Protein AF-W1Y8A7-F1 (afdb_monomer_lite)

pLDDT: mean 97.35, std 3.56, range [70.19, 98.94]

Foldseek 3Di:
DDDFAEEEDAVVVPDDQLLVVVVVRHAEYEYEQEEALPDGGPCRVVVLVSCVVNNHAYEYEYEYDDDVPPALCSSLVSRCVSCPPRDHPDDYYYHYDDHNPPDPVSSVVRVVVNVVD

Organism: NCBI:txid408170

Radius of gyration: 15.02 Å; chains: 1; bounding box: 37×26×40 Å

Secondary structure (DSSP, 8-state):
-----EEEE-GGG-S--HHHHHHTT--EEEEEEEETTTEE-TTHHHHHHHHHHTT-EEEEEEE---SSSS-HHHHHHHHHHHTTTPPPSS--EEE----TT--HHHHHHHHHHHHH-

Structure (mmCIF, N/CA/C/O backbone):
data_AF-W1Y8A7-F1
#
_entry.id   AF-W1Y8A7-F1
#
loop_
_atom_site.group_PDB
_atom_site.id
_atom_site.type_symbol
_atom_site.label_atom_id
_atom_site.label_alt_id
_atom_site.label_comp_id
_atom_site.label_asym_id
_atom_site.label_entity_id
_atom_site.label_seq_id
_atom_site.pdbx_PDB_ins_code
_atom_site.Cartn_x
_atom_site.Cartn_y
_atom_site.Cartn_z
_atom_site.occupancy
_atom_site.B_iso_or_equiv
_atom_site.auth_seq_id
_atom_site.auth_comp_id
_atom_site.auth_asym_id
_atom_site.auth_atom_id
_atom_site.pdbx_PDB_model_num
ATOM 1 N N . MET A 1 1 ? 8.536 -4.575 23.274 1.00 70.19 1 MET A N 1
ATOM 2 C CA . MET A 1 1 ? 7.878 -4.171 22.012 1.00 70.19 1 MET A CA 1
ATOM 3 C C . MET A 1 1 ? 6.390 -4.400 22.174 1.00 70.19 1 MET A C 1
ATOM 5 O O . MET A 1 1 ? 6.030 -5.409 22.767 1.00 70.19 1 MET A O 1
ATOM 9 N N . ALA A 1 2 ? 5.551 -3.469 21.722 1.00 79.38 2 ALA A N 1
ATOM 10 C CA . ALA A 1 2 ? 4.118 -3.730 21.612 1.00 79.38 2 ALA A CA 1
ATOM 11 C C . ALA A 1 2 ? 3.884 -4.706 20.449 1.00 79.38 2 ALA A C 1
ATOM 13 O O . ALA A 1 2 ? 4.551 -4.597 19.420 1.00 79.38 2 ALA A O 1
ATOM 14 N N . SER A 1 3 ? 2.984 -5.668 20.635 1.00 91.38 3 SER A N 1
ATOM 15 C CA . SER A 1 3 ? 2.489 -6.545 19.575 1.00 91.38 3 SER A CA 1
ATOM 16 C C . SER A 1 3 ? 1.074 -6.088 19.253 1.00 91.38 3 SER A C 1
ATOM 18 O O . SER A 1 3 ? 0.283 -5.921 20.176 1.00 91.38 3 SER A O 1
ATOM 20 N N . TYR A 1 4 ? 0.802 -5.847 17.974 1.00 94.38 4 TYR A N 1
ATOM 21 C CA . TYR A 1 4 ? -0.516 -5.459 17.489 1.00 94.38 4 TYR A CA 1
ATOM 22 C C . TYR A 1 4 ? -1.129 -6.617 16.718 1.00 94.38 4 TYR A C 1
ATOM 24 O O . TYR A 1 4 ? -0.440 -7.255 15.915 1.00 94.38 4 TYR A O 1
ATOM 32 N N . ARG A 1 5 ? -2.423 -6.862 16.919 1.00 97.69 5 ARG A N 1
ATOM 33 C CA . ARG A 1 5 ? -3.170 -7.782 16.059 1.00 97.69 5 ARG A CA 1
ATOM 34 C C . ARG A 1 5 ? -3.684 -7.030 14.832 1.00 97.69 5 ARG A C 1
ATOM 36 O O . ARG A 1 5 ? -4.316 -5.984 14.974 1.00 97.69 5 ARG A O 1
ATOM 43 N N . GLY A 1 6 ? -3.404 -7.552 13.641 1.00 97.75 6 GLY A N 1
ATOM 44 C CA . GLY A 1 6 ? -3.651 -6.848 12.385 1.00 97.75 6 GLY A CA 1
ATOM 45 C C . GLY A 1 6 ? -4.298 -7.684 11.296 1.00 97.75 6 GLY A C 1
ATOM 46 O O . GLY A 1 6 ? -4.314 -8.911 11.389 1.00 97.75 6 GLY A O 1
ATOM 47 N N . ILE A 1 7 ? -4.797 -6.986 10.277 1.00 98.50 7 ILE A N 1
ATOM 48 C CA . ILE A 1 7 ? -5.267 -7.538 9.000 1.00 98.50 7 ILE A CA 1
ATOM 49 C C . ILE A 1 7 ? -4.689 -6.726 7.834 1.00 98.50 7 ILE A C 1
ATOM 51 O O . ILE A 1 7 ? -4.331 -5.559 8.009 1.00 98.50 7 ILE A O 1
ATOM 55 N N . ASP A 1 8 ? -4.642 -7.314 6.648 1.00 98.50 8 ASP A N 1
ATOM 56 C CA . ASP A 1 8 ? -4.510 -6.613 5.373 1.00 98.50 8 ASP A CA 1
ATOM 57 C C . ASP A 1 8 ? -5.811 -6.750 4.565 1.00 98.50 8 ASP A C 1
ATOM 59 O O . ASP A 1 8 ? -6.549 -7.726 4.724 1.00 98.50 8 ASP A O 1
ATOM 63 N N . VAL A 1 9 ? -6.159 -5.723 3.786 1.00 98.75 9 VAL A N 1
ATOM 64 C CA . VAL A 1 9 ? -7.415 -5.680 3.021 1.00 98.75 9 VAL A CA 1
ATOM 65 C C . VAL A 1 9 ? -7.223 -5.041 1.649 1.00 98.75 9 VAL A C 1
ATOM 67 O O . VAL A 1 9 ? -6.420 -4.125 1.477 1.00 98.75 9 VAL A O 1
ATOM 70 N N . SER A 1 10 ? -8.019 -5.496 0.688 1.00 98.69 10 SER A N 1
ATOM 71 C CA . SER A 1 10 ? -8.070 -5.015 -0.698 1.00 98.69 10 SER A CA 1
ATOM 72 C C . SER A 1 10 ? -9.497 -5.120 -1.230 1.00 98.69 10 SER A C 1
ATOM 74 O O . SER A 1 10 ? -10.400 -5.564 -0.512 1.00 98.69 10 SER A O 1
ATOM 76 N N . ASN A 1 11 ? -9.725 -4.759 -2.493 1.00 98.31 11 ASN A N 1
ATOM 77 C CA . ASN A 1 11 ? -11.020 -4.923 -3.154 1.00 98.31 11 ASN A CA 1
ATOM 78 C C . ASN A 1 11 ? -11.626 -6.334 -3.006 1.00 98.31 11 ASN A C 1
ATOM 80 O O . ASN A 1 11 ? -12.849 -6.481 -3.020 1.00 98.31 11 ASN A O 1
ATOM 84 N N . TRP A 1 12 ? -10.787 -7.358 -2.818 1.00 97.88 12 TRP A N 1
ATOM 85 C CA . TRP A 1 12 ? -11.179 -8.752 -2.663 1.00 97.88 12 TRP A CA 1
ATOM 86 C C . TRP A 1 12 ? -11.858 -9.020 -1.322 1.00 97.88 12 TRP A C 1
ATOM 88 O O . TRP A 1 12 ? -12.629 -9.973 -1.209 1.00 97.88 12 TRP A O 1
ATOM 98 N N . SER A 1 13 ? -11.625 -8.165 -0.324 1.00 98.06 13 SER A N 1
ATOM 99 C CA . SER A 1 13 ? -12.298 -8.223 0.973 1.00 98.06 13 SER A CA 1
ATOM 100 C C . SER A 1 13 ? -13.775 -7.825 0.883 1.00 98.06 13 SER A C 1
ATOM 102 O O . SER A 1 13 ? -14.574 -8.264 1.710 1.00 98.06 13 SER A O 1
ATOM 104 N N . GLY A 1 14 ? -14.159 -7.029 -0.124 1.00 95.06 14 GLY A N 1
ATOM 105 C CA . GLY A 1 14 ? -15.524 -6.532 -0.292 1.00 95.06 14 GLY A CA 1
ATOM 106 C C . GLY A 1 14 ? -15.988 -5.667 0.883 1.00 95.06 14 GLY A C 1
ATOM 107 O O . GLY A 1 14 ? -15.213 -4.901 1.445 1.00 95.06 14 GLY A O 1
ATOM 108 N N . TYR A 1 15 ? -17.264 -5.781 1.257 1.00 96.75 15 TYR A N 1
ATOM 109 C CA . TYR A 1 15 ? -17.820 -5.031 2.386 1.00 96.75 15 TYR A CA 1
ATOM 110 C C . TYR A 1 15 ? -17.219 -5.485 3.725 1.00 96.75 15 TYR A C 1
ATOM 112 O O . TYR A 1 15 ? -17.244 -6.673 4.053 1.00 96.75 15 TYR A O 1
ATOM 120 N N . ILE A 1 16 ? -16.771 -4.524 4.538 1.00 98.44 16 ILE A N 1
ATOM 121 C CA . ILE A 1 16 ? -16.198 -4.770 5.865 1.00 98.44 16 ILE A CA 1
ATOM 122 C C . ILE A 1 16 ? -17.021 -4.049 6.934 1.00 98.44 16 ILE A C 1
ATOM 124 O O . ILE A 1 16 ? -17.168 -2.827 6.917 1.00 98.44 16 ILE A O 1
ATOM 128 N N . ASN A 1 17 ? -17.494 -4.797 7.933 1.00 98.50 17 ASN A N 1
ATOM 129 C CA . ASN A 1 17 ? -18.006 -4.202 9.164 1.00 98.50 17 ASN A CA 1
ATOM 130 C C . ASN A 1 17 ? -16.841 -3.898 10.121 1.00 98.50 17 ASN A C 1
ATOM 132 O O . ASN A 1 17 ? -16.414 -4.746 10.905 1.00 98.50 17 ASN A O 1
ATOM 136 N N . TRP A 1 18 ? -16.327 -2.670 10.063 1.00 98.69 18 TRP A N 1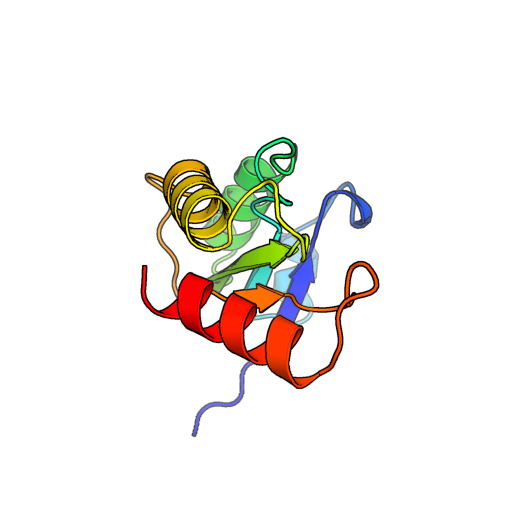
ATOM 137 C CA . TRP A 1 18 ? -15.168 -2.238 10.851 1.00 98.69 18 TRP A CA 1
ATOM 138 C C . TRP A 1 18 ? -15.389 -2.247 12.365 1.00 98.69 18 TRP A C 1
ATOM 140 O O . TRP A 1 18 ? -14.430 -2.400 13.127 1.00 98.69 18 TRP A O 1
ATOM 150 N N . ARG A 1 19 ? -16.646 -2.161 12.811 1.00 98.62 19 ARG A N 1
ATOM 151 C CA . ARG A 1 19 ? -16.987 -2.329 14.222 1.00 98.62 19 ARG A CA 1
ATOM 152 C C . ARG A 1 19 ? -16.724 -3.761 14.677 1.00 98.62 19 ARG A C 1
ATOM 154 O O . ARG A 1 19 ? -16.052 -3.951 15.686 1.00 98.62 19 ARG A O 1
ATOM 161 N N . ASP A 1 20 ? -17.184 -4.750 13.914 1.00 98.62 20 ASP A N 1
ATOM 162 C CA . ASP A 1 20 ? -16.956 -6.166 14.230 1.00 98.62 20 ASP A CA 1
ATOM 163 C C . ASP A 1 20 ? -15.454 -6.495 14.188 1.00 98.62 20 ASP A C 1
ATOM 165 O O . ASP A 1 20 ? -14.948 -7.222 15.042 1.00 98.62 20 ASP A O 1
ATOM 169 N N . VAL A 1 21 ? -14.713 -5.903 13.241 1.00 98.62 21 VAL A N 1
ATOM 170 C CA . VAL A 1 21 ? -13.244 -6.016 13.159 1.00 98.62 21 VAL A CA 1
ATOM 171 C C . VAL A 1 21 ? -12.582 -5.495 14.439 1.00 98.62 21 VAL A C 1
ATOM 173 O O . VAL A 1 21 ? -11.728 -6.171 15.022 1.00 98.62 21 VAL A O 1
ATOM 176 N N . ARG A 1 22 ? -12.999 -4.319 14.921 1.00 98.50 22 ARG A N 1
ATOM 177 C CA . ARG A 1 22 ? -12.489 -3.749 16.172 1.00 98.50 22 ARG A CA 1
ATOM 178 C C . ARG A 1 22 ? -12.880 -4.587 17.390 1.00 98.50 22 ARG A C 1
ATOM 180 O O . ARG A 1 22 ? -12.031 -4.835 18.246 1.00 98.50 22 ARG A O 1
ATOM 187 N N . GLU A 1 23 ? -14.130 -5.038 17.474 1.00 98.50 23 GLU A N 1
ATOM 188 C CA . GLU A 1 23 ? -14.638 -5.893 18.559 1.00 98.50 23 GLU A CA 1
ATOM 189 C C . GLU A 1 23 ? -13.936 -7.263 18.588 1.00 98.50 23 GLU A C 1
ATOM 191 O O . GLU A 1 23 ? -13.713 -7.822 19.662 1.00 98.50 23 GLU A O 1
ATOM 196 N N . ALA A 1 24 ? -13.470 -7.758 17.436 1.00 98.38 24 ALA A N 1
ATOM 197 C CA . ALA A 1 24 ? -12.607 -8.934 17.343 1.00 98.38 24 ALA A CA 1
ATOM 198 C C . ALA A 1 24 ? -11.167 -8.685 17.843 1.00 98.38 24 ALA A C 1
ATOM 200 O O . ALA A 1 24 ? -10.346 -9.604 17.838 1.00 98.38 24 ALA A O 1
ATOM 201 N N . GLY A 1 25 ? -10.830 -7.468 18.278 1.00 98.12 25 GLY A N 1
ATOM 202 C CA . GLY A 1 25 ? -9.519 -7.113 18.817 1.00 98.12 25 GLY A CA 1
ATOM 203 C C . GLY A 1 25 ? -8.465 -6.818 17.752 1.00 98.12 25 GLY A C 1
ATOM 204 O O . GLY A 1 25 ? -7.279 -6.957 18.036 1.00 98.12 25 GLY A O 1
ATOM 205 N N . ILE A 1 26 ? -8.870 -6.460 16.530 1.00 98.56 26 ILE A N 1
ATOM 206 C CA . ILE A 1 26 ? -7.947 -5.940 15.516 1.00 98.56 26 ILE A CA 1
ATOM 207 C C . ILE A 1 26 ? -7.615 -4.477 15.831 1.00 98.56 26 ILE A C 1
ATOM 209 O O . ILE A 1 26 ? -8.470 -3.665 16.197 1.00 98.56 26 ILE A O 1
ATOM 213 N N . GLU A 1 27 ? -6.335 -4.145 15.711 1.00 98.56 27 GLU A N 1
ATOM 214 C CA . GLU A 1 27 ? -5.773 -2.850 16.089 1.00 98.56 27 GLU A CA 1
ATOM 215 C C . GLU A 1 27 ? -5.119 -2.124 14.917 1.00 98.56 27 GLU A C 1
ATOM 217 O O . GLU A 1 27 ? -4.980 -0.900 14.966 1.00 98.56 27 GLU A O 1
ATOM 222 N N . VAL A 1 28 ? -4.715 -2.865 13.882 1.00 98.62 28 VAL A N 1
ATOM 223 C CA . VAL A 1 28 ? -4.055 -2.327 12.692 1.00 98.62 28 VAL A CA 1
ATOM 224 C C . VAL A 1 28 ? -4.658 -2.928 11.416 1.00 98.62 28 VAL A C 1
ATOM 226 O O . VAL A 1 28 ? -4.998 -4.111 11.392 1.00 98.62 28 VAL A O 1
ATOM 229 N N . ALA A 1 29 ? -4.767 -2.129 10.359 1.00 98.75 29 ALA A N 1
ATOM 230 C CA . ALA A 1 29 ? -5.162 -2.564 9.023 1.00 98.75 29 ALA A CA 1
ATOM 231 C C . ALA A 1 29 ? -4.177 -2.014 7.982 1.00 98.75 29 ALA A C 1
ATOM 233 O O . ALA A 1 29 ? -3.868 -0.823 8.006 1.00 98.75 29 ALA A O 1
ATOM 234 N N . ILE A 1 30 ? -3.679 -2.860 7.080 1.00 98.81 30 ILE A N 1
ATOM 235 C CA . ILE A 1 30 ? -2.859 -2.441 5.933 1.00 98.81 30 ILE A CA 1
ATOM 236 C C . ILE A 1 30 ? -3.723 -2.544 4.671 1.00 98.81 30 ILE A C 1
ATOM 238 O O . ILE A 1 30 ? -4.179 -3.624 4.316 1.00 98.81 30 ILE A O 1
ATOM 242 N N . ILE A 1 31 ? -4.008 -1.415 4.029 1.00 98.88 31 ILE A N 1
ATOM 243 C CA . ILE A 1 31 ? -4.987 -1.312 2.940 1.00 98.88 31 ILE A CA 1
ATOM 244 C C . ILE A 1 31 ? -4.261 -1.249 1.594 1.00 98.88 31 ILE A C 1
ATOM 246 O O . ILE A 1 31 ? -3.312 -0.473 1.446 1.00 98.88 31 ILE A O 1
ATOM 250 N N . GLN A 1 32 ? -4.709 -2.010 0.595 1.00 98.81 32 GLN A N 1
ATOM 251 C CA . GLN A 1 32 ? -4.191 -1.862 -0.765 1.00 98.81 32 GLN A CA 1
ATOM 252 C C . GLN A 1 32 ? -4.534 -0.472 -1.282 1.00 98.81 32 GLN A C 1
ATOM 254 O O . GLN A 1 32 ? -5.702 -0.090 -1.329 1.00 98.81 32 GLN A O 1
ATOM 259 N N . ALA A 1 33 ? -3.527 0.291 -1.691 1.00 98.88 33 ALA A N 1
ATOM 260 C CA . ALA A 1 33 ? -3.754 1.580 -2.327 1.00 98.88 33 ALA A CA 1
ATOM 261 C C . ALA A 1 33 ? -3.805 1.447 -3.847 1.00 98.88 33 ALA A C 1
ATOM 263 O O . ALA A 1 33 ? -4.727 1.953 -4.493 1.00 98.88 33 ALA A O 1
ATOM 264 N N . SER A 1 34 ? -2.805 0.783 -4.422 1.00 98.81 34 SER A N 1
ATOM 265 C CA . SER A 1 34 ? -2.610 0.740 -5.866 1.00 98.81 34 SER A CA 1
ATOM 266 C C . SER A 1 34 ? -1.821 -0.476 -6.338 1.00 98.81 34 SER A C 1
ATOM 268 O O . SER A 1 34 ? -1.177 -1.170 -5.551 1.00 98.81 34 SER A O 1
ATOM 270 N N . GLU A 1 35 ? -1.876 -0.696 -7.650 1.00 98.31 35 GLU A N 1
ATOM 271 C CA . GLU A 1 35 ? -1.065 -1.651 -8.400 1.00 98.31 35 GLU A CA 1
ATOM 272 C C . GLU A 1 35 ? -0.521 -0.979 -9.667 1.00 98.31 35 GLU A C 1
ATOM 274 O O . GLU A 1 35 ? -1.261 -0.315 -10.411 1.00 98.31 35 GLU A O 1
ATOM 279 N N . GLY A 1 36 ? 0.779 -1.156 -9.920 1.00 97.38 36 GLY A N 1
ATOM 280 C CA . GLY A 1 36 ? 1.448 -0.572 -11.077 1.00 97.38 36 GLY A CA 1
ATOM 281 C C . GLY A 1 36 ? 1.239 0.945 -11.156 1.00 97.38 36 GLY A C 1
ATOM 282 O O . GLY A 1 36 ? 1.459 1.682 -10.202 1.00 97.38 36 GLY A O 1
ATOM 283 N N . THR A 1 37 ? 0.790 1.430 -12.310 1.00 98.25 37 THR A N 1
ATOM 284 C CA . THR A 1 37 ? 0.407 2.843 -12.516 1.00 98.25 37 THR A CA 1
ATOM 285 C C . THR A 1 37 ? -0.999 2.992 -13.092 1.00 98.25 37 THR A C 1
ATOM 287 O O . THR A 1 37 ? -1.379 4.053 -13.588 1.00 98.25 37 THR A O 1
ATOM 290 N N . PHE A 1 38 ? -1.775 1.908 -13.067 1.00 97.12 38 PHE A N 1
ATOM 291 C CA . PHE A 1 38 ? -3.046 1.798 -13.781 1.00 97.12 38 PHE A CA 1
ATOM 292 C C . PHE A 1 38 ? -4.221 1.443 -12.874 1.00 97.12 38 PHE A C 1
ATOM 294 O O . PHE A 1 38 ? -5.366 1.655 -13.273 1.00 97.12 38 PHE A O 1
ATOM 301 N N . TYR A 1 39 ? -3.965 0.915 -11.677 1.00 98.56 39 TYR A N 1
ATOM 302 C CA . TYR A 1 39 ? -5.013 0.476 -10.772 1.00 98.56 39 TYR A CA 1
ATOM 303 C C . TYR A 1 39 ? -4.915 1.183 -9.424 1.00 98.56 39 TYR A C 1
ATOM 305 O O . TYR A 1 39 ? -3.890 1.143 -8.744 1.00 98.56 39 TYR A O 1
ATOM 313 N N . ARG A 1 40 ? -6.034 1.784 -9.027 1.00 98.75 40 ARG A N 1
ATOM 314 C CA . ARG A 1 40 ? -6.292 2.301 -7.687 1.00 98.75 40 ARG A CA 1
ATOM 315 C C . ARG A 1 40 ? -7.386 1.450 -7.066 1.00 98.75 40 ARG A C 1
ATOM 317 O O . ARG A 1 40 ? -8.406 1.226 -7.720 1.00 98.75 40 ARG A O 1
ATOM 324 N N . ASP A 1 41 ? -7.201 1.036 -5.816 1.00 98.56 41 ASP A N 1
ATOM 325 C CA . ASP A 1 41 ? -8.226 0.258 -5.133 1.00 98.56 41 ASP A CA 1
ATOM 326 C C . ASP A 1 41 ? -9.517 1.088 -4.974 1.00 98.56 41 ASP A C 1
ATOM 328 O O . ASP A 1 41 ? -9.474 2.186 -4.401 1.00 98.56 41 ASP A O 1
ATOM 332 N N . PRO A 1 42 ? -10.667 0.618 -5.498 1.00 98.38 42 PRO A N 1
ATOM 333 C CA . PRO A 1 42 ? -11.912 1.375 -5.462 1.00 98.38 42 PRO A CA 1
ATOM 334 C C . PRO A 1 42 ? -12.475 1.534 -4.044 1.00 98.38 42 PRO A C 1
ATOM 336 O O . PRO A 1 42 ? -13.259 2.454 -3.819 1.00 98.38 42 PRO A O 1
ATOM 339 N N . TYR A 1 43 ? -12.066 0.689 -3.092 1.00 98.44 43 TYR A N 1
ATOM 340 C CA . TYR A 1 43 ? -12.500 0.740 -1.697 1.00 98.44 43 TYR A CA 1
ATOM 341 C C . TYR A 1 43 ? -11.508 1.462 -0.782 1.00 98.44 43 TYR A C 1
ATOM 343 O O . TYR A 1 43 ? -11.797 1.612 0.402 1.00 98.44 43 TYR A O 1
ATOM 351 N N . LEU A 1 44 ? -10.377 1.967 -1.296 1.00 98.75 44 LEU A N 1
ATOM 352 C CA . LEU A 1 44 ? -9.326 2.609 -0.491 1.00 98.75 44 LEU A CA 1
ATOM 353 C C . LEU A 1 44 ? -9.876 3.621 0.528 1.00 98.75 44 LEU A C 1
ATOM 355 O O . LEU A 1 44 ? -9.522 3.566 1.703 1.00 98.75 44 LEU A O 1
ATOM 359 N N . HIS A 1 45 ? -10.745 4.536 0.088 1.00 98.62 45 HIS A N 1
ATOM 360 C CA . HIS A 1 45 ? -11.334 5.546 0.973 1.00 98.62 45 HIS A CA 1
ATOM 361 C C . HIS A 1 45 ? -12.340 4.949 1.962 1.00 98.62 45 HIS A C 1
ATOM 363 O O . HIS A 1 45 ? -12.280 5.272 3.140 1.00 98.62 45 HIS A O 1
ATOM 369 N N . GLU A 1 46 ? -13.213 4.045 1.511 1.00 98.69 46 GLU A N 1
ATOM 370 C CA . GLU A 1 46 ? -14.196 3.382 2.380 1.00 98.69 46 GLU A CA 1
ATOM 371 C C . GLU A 1 46 ? -13.508 2.583 3.497 1.00 98.69 46 GLU A C 1
ATOM 373 O O . GLU A 1 46 ? -13.898 2.655 4.663 1.00 98.69 46 GLU A O 1
ATOM 378 N N . PHE A 1 47 ? -12.447 1.850 3.156 1.00 98.81 47 PHE A N 1
ATOM 379 C CA . PHE A 1 47 ? -11.650 1.101 4.118 1.00 98.81 47 PHE A CA 1
ATOM 380 C C . PHE A 1 47 ? -10.875 2.017 5.056 1.00 98.81 47 PHE A C 1
ATOM 382 O O . PHE A 1 47 ? -10.841 1.758 6.258 1.00 98.81 47 PHE A O 1
ATOM 389 N N . TYR A 1 48 ? -10.278 3.091 4.534 1.00 98.88 48 TYR A N 1
ATOM 390 C CA . TYR A 1 48 ? -9.559 4.066 5.347 1.00 98.88 48 TYR A CA 1
ATOM 391 C C . TYR A 1 48 ? -10.484 4.724 6.375 1.00 98.88 48 TYR A C 1
ATOM 393 O O . TYR A 1 48 ? -10.202 4.665 7.573 1.00 98.88 48 TYR A O 1
ATOM 401 N N . ASP A 1 49 ? -11.602 5.296 5.924 1.00 98.75 49 ASP A N 1
ATOM 402 C CA . ASP A 1 49 ? -12.550 5.999 6.787 1.00 98.75 49 ASP A CA 1
ATOM 403 C C . ASP A 1 49 ? -13.142 5.032 7.819 1.00 98.75 49 ASP A C 1
ATOM 405 O O . ASP A 1 49 ? -13.073 5.283 9.023 1.00 98.75 49 ASP A O 1
ATOM 409 N N . GLY A 1 50 ? -13.610 3.862 7.372 1.00 98.75 50 GLY A N 1
ATOM 410 C CA . GLY A 1 50 ? -14.195 2.856 8.251 1.00 98.75 50 GLY A CA 1
ATOM 411 C C . GLY A 1 50 ? -13.228 2.351 9.327 1.00 98.75 50 GLY A C 1
ATOM 412 O O . GLY A 1 50 ? -13.611 2.226 10.495 1.00 98.75 50 GLY A O 1
ATOM 413 N N . ALA A 1 51 ? -11.960 2.115 8.978 1.00 98.75 51 ALA A N 1
ATOM 414 C CA . ALA A 1 51 ? -10.936 1.721 9.941 1.00 98.75 51 ALA A CA 1
ATOM 415 C C . ALA A 1 51 ? -10.636 2.848 10.947 1.00 98.75 51 ALA A C 1
ATOM 417 O O . ALA A 1 51 ? -10.660 2.615 12.163 1.00 98.75 51 ALA A O 1
ATOM 418 N N . LYS A 1 52 ? -10.399 4.078 10.464 1.00 98.62 52 LYS A N 1
ATOM 419 C CA . LYS A 1 52 ? -10.039 5.230 11.310 1.00 98.62 52 LYS A CA 1
ATOM 420 C C . LYS A 1 52 ? -11.172 5.611 12.262 1.00 98.62 52 LYS A C 1
ATOM 422 O O . LYS A 1 52 ? -10.909 5.834 13.445 1.00 98.62 52 LYS A O 1
ATOM 427 N N . GLU A 1 53 ? -12.420 5.611 11.798 1.00 98.69 53 GLU A N 1
ATOM 428 C CA . GLU A 1 53 ? -13.607 5.877 12.625 1.00 98.69 53 GLU A CA 1
ATOM 429 C C . GLU A 1 53 ? -13.789 4.851 13.754 1.00 98.69 53 GLU A C 1
ATOM 431 O O . GLU A 1 53 ? -14.296 5.188 14.825 1.00 98.69 53 GLU A O 1
ATOM 436 N N . ASN A 1 54 ? -13.315 3.615 13.561 1.00 98.75 54 ASN A N 1
ATOM 437 C CA . ASN A 1 54 ? -13.349 2.551 14.571 1.00 98.75 54 ASN A CA 1
ATOM 438 C C . ASN A 1 54 ? -12.054 2.456 15.403 1.00 98.75 54 ASN A C 1
ATOM 440 O O . ASN A 1 54 ? -11.863 1.504 16.166 1.00 98.75 54 ASN A O 1
ATOM 444 N N . GLY A 1 55 ? -11.163 3.448 15.295 1.00 98.31 55 GLY A N 1
ATOM 445 C CA . GLY A 1 55 ? -9.926 3.520 16.074 1.00 98.31 55 GLY A CA 1
ATOM 446 C C . GLY A 1 55 ? -8.889 2.456 15.702 1.00 98.31 55 GLY A C 1
ATOM 447 O O . GLY A 1 55 ? -8.040 2.116 16.532 1.00 98.31 55 GLY A O 1
ATOM 448 N N . ILE A 1 56 ? -8.963 1.913 14.485 1.00 98.75 56 ILE A N 1
ATOM 449 C CA . ILE A 1 56 ? -7.973 0.994 13.919 1.00 98.75 56 ILE A CA 1
ATOM 450 C C . ILE A 1 56 ?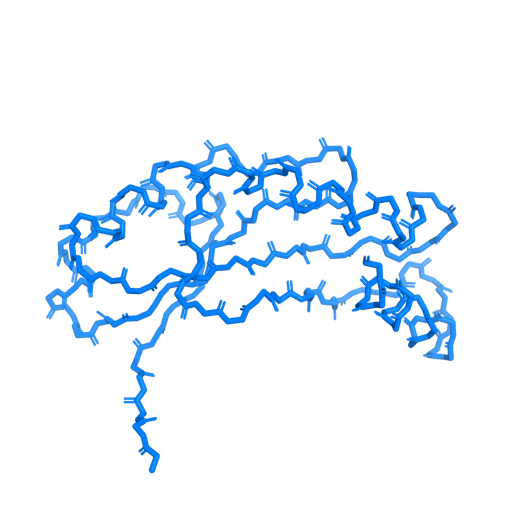 -6.898 1.832 13.223 1.00 98.75 56 ILE A C 1
ATOM 452 O O . ILE A 1 56 ? -7.200 2.741 12.451 1.00 98.75 56 ILE A O 1
ATOM 456 N N . LYS A 1 57 ? -5.628 1.543 13.514 1.00 98.69 57 LYS A N 1
ATOM 457 C CA . LYS A 1 57 ? -4.490 2.219 12.880 1.00 98.69 57 LYS A CA 1
ATOM 458 C C . LYS A 1 57 ? -4.345 1.754 11.439 1.00 98.69 57 LYS A C 1
ATOM 460 O O . LYS A 1 57 ? -4.403 0.553 11.186 1.00 98.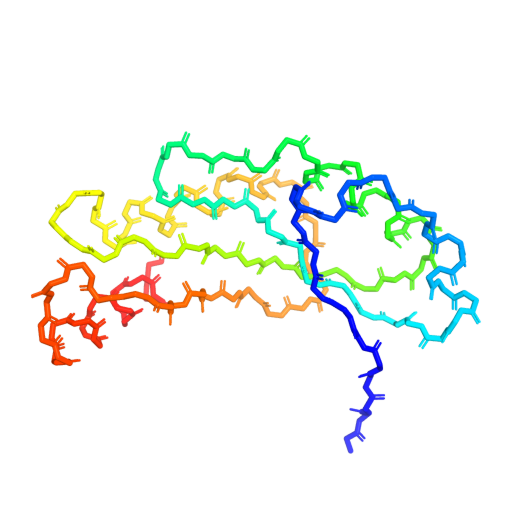69 57 LYS A O 1
ATOM 465 N N . VAL A 1 58 ? -4.086 2.674 10.520 1.00 98.81 58 VAL A N 1
ATOM 466 C CA . VAL A 1 58 ? -4.044 2.360 9.089 1.00 98.81 58 VAL A CA 1
ATOM 467 C C . VAL A 1 58 ? -2.628 2.450 8.528 1.00 98.81 58 VAL A C 1
ATOM 469 O O . VAL A 1 58 ? -1.873 3.359 8.855 1.00 98.81 58 VAL A O 1
ATOM 472 N N . GLY A 1 59 ? -2.268 1.497 7.676 1.00 98.75 59 GLY A N 1
ATOM 473 C CA . GLY A 1 59 ? -1.147 1.577 6.745 1.00 98.75 59 GLY A CA 1
ATOM 474 C C . GLY A 1 59 ? -1.612 1.301 5.325 1.00 98.75 59 GLY A C 1
ATOM 475 O O . GLY A 1 59 ? -2.751 0.889 5.111 1.00 98.75 59 GLY A O 1
ATOM 476 N N . PHE A 1 60 ? -0.712 1.476 4.363 1.00 98.94 60 PHE A N 1
ATOM 477 C CA . PHE A 1 60 ? -1.009 1.222 2.959 1.00 98.94 60 PHE A CA 1
ATOM 478 C C . PHE A 1 60 ? 0.059 0.356 2.311 1.00 98.94 60 PHE A C 1
ATOM 480 O O . PHE A 1 60 ? 1.236 0.438 2.683 1.00 98.94 60 PHE A O 1
ATOM 487 N N . TYR A 1 61 ? -0.349 -0.421 1.313 1.00 98.88 61 TYR A N 1
ATOM 488 C CA . TYR A 1 61 ? 0.571 -1.167 0.468 1.00 98.88 61 TYR A CA 1
ATOM 489 C C . TYR A 1 61 ? 0.338 -0.915 -1.022 1.00 98.88 61 TYR A C 1
ATOM 491 O O . TYR A 1 61 ? -0.763 -0.551 -1.448 1.00 98.88 61 TYR A O 1
ATOM 499 N N . HIS A 1 62 ? 1.401 -1.111 -1.798 1.00 98.88 62 HIS A N 1
ATOM 500 C CA . HIS A 1 62 ? 1.397 -1.066 -3.253 1.00 98.88 62 HIS A CA 1
ATOM 501 C C . HIS A 1 62 ? 1.771 -2.432 -3.817 1.00 98.88 62 HIS A C 1
ATOM 503 O O . HIS A 1 62 ? 2.865 -2.918 -3.530 1.00 98.88 62 HIS A O 1
ATOM 509 N N . PHE A 1 63 ? 0.894 -3.017 -4.631 1.00 98.44 63 PHE A N 1
ATOM 510 C CA . PHE A 1 63 ? 1.181 -4.269 -5.327 1.00 98.44 63 PHE A CA 1
ATOM 511 C C . PHE A 1 63 ? 2.068 -3.995 -6.541 1.00 98.44 63 PHE A C 1
ATOM 513 O O . PHE A 1 63 ? 1.670 -3.323 -7.497 1.00 98.44 63 PHE A O 1
ATOM 520 N N . PHE A 1 64 ? 3.299 -4.487 -6.479 1.00 98.31 64 PHE A N 1
ATOM 521 C CA . PHE A 1 64 ? 4.334 -4.160 -7.443 1.00 98.31 64 PHE A CA 1
ATOM 522 C C . PHE A 1 64 ? 4.186 -4.954 -8.741 1.00 98.31 64 PHE A C 1
ATOM 524 O O . PHE A 1 64 ? 3.975 -6.171 -8.750 1.00 98.31 64 PHE A O 1
ATOM 531 N N . ASN A 1 65 ? 4.380 -4.265 -9.862 1.00 97.25 65 ASN A N 1
ATOM 532 C CA . ASN A 1 65 ? 4.484 -4.862 -11.185 1.00 97.25 65 ASN A CA 1
ATOM 533 C C . ASN A 1 65 ? 5.936 -4.752 -11.690 1.00 97.25 65 ASN A C 1
ATOM 535 O O . ASN A 1 65 ? 6.310 -3.712 -12.238 1.00 97.25 65 ASN A O 1
ATOM 539 N N . PRO A 1 66 ? 6.784 -5.779 -11.485 1.00 95.56 66 PRO A N 1
ATOM 540 C CA . PRO A 1 66 ? 8.163 -5.756 -11.949 1.00 95.56 66 PRO A CA 1
ATOM 541 C C . PRO A 1 66 ? 8.236 -5.801 -13.473 1.00 95.56 66 PRO A C 1
ATOM 543 O O . PRO A 1 66 ? 7.559 -6.593 -14.128 1.00 95.56 66 PRO A O 1
ATOM 546 N N . GLY A 1 67 ? 9.120 -4.989 -14.043 1.00 93.69 67 GLY A N 1
ATOM 547 C CA . GLY A 1 67 ? 9.293 -4.913 -15.489 1.00 93.69 67 GLY A CA 1
ATOM 548 C C . GLY A 1 67 ? 9.952 -3.616 -15.933 1.00 93.69 67 GLY A C 1
ATOM 549 O O . GLY A 1 67 ? 10.512 -2.874 -15.131 1.00 93.69 67 GLY A O 1
ATOM 550 N N . SER A 1 68 ? 9.926 -3.350 -17.238 1.00 86.75 68 SER A N 1
ATOM 551 C CA . SER A 1 68 ? 10.444 -2.097 -17.802 1.00 86.75 68 SER A CA 1
ATOM 552 C C . SER A 1 68 ? 9.408 -0.972 -17.837 1.00 86.75 68 SER A C 1
ATOM 554 O O . SER A 1 68 ? 9.777 0.182 -18.035 1.00 86.75 68 SER A O 1
ATOM 556 N N . SER A 1 69 ? 8.118 -1.296 -17.723 1.00 91.25 69 SER A N 1
ATOM 557 C CA . SER A 1 69 ? 7.033 -0.319 -17.720 1.00 91.25 69 SER A CA 1
ATOM 558 C C . SER A 1 69 ? 5.825 -0.878 -16.958 1.00 91.25 69 SER A C 1
ATOM 560 O O . SER A 1 69 ? 5.355 -1.960 -17.320 1.00 91.25 69 SER A O 1
ATOM 562 N N . PRO A 1 70 ? 5.311 -0.155 -15.948 1.00 95.25 70 PRO A N 1
ATOM 563 C CA . PRO A 1 70 ? 5.866 1.090 -15.396 1.00 95.25 70 PRO A CA 1
ATOM 564 C C . PRO A 1 70 ? 7.214 0.888 -14.681 1.00 95.25 70 PRO A C 1
ATOM 566 O O . PRO A 1 70 ? 7.499 -0.196 -14.176 1.00 95.25 70 PRO A O 1
ATOM 569 N N . THR A 1 71 ? 8.054 1.925 -14.643 1.00 97.69 71 THR A N 1
ATOM 570 C CA . THR A 1 71 ? 9.322 1.879 -13.892 1.00 97.69 71 THR A CA 1
ATOM 571 C C . THR A 1 71 ? 9.063 1.815 -12.379 1.00 97.69 71 THR A C 1
ATOM 573 O O . THR A 1 71 ? 7.978 2.198 -11.925 1.00 97.69 71 THR A O 1
ATOM 576 N N . PRO A 1 72 ? 10.035 1.367 -11.562 1.00 98.38 72 PRO A N 1
ATOM 577 C CA . PRO A 1 72 ? 9.867 1.340 -10.109 1.00 98.38 72 PRO A CA 1
ATOM 578 C C . PRO A 1 72 ? 9.529 2.714 -9.509 1.00 98.38 72 PRO A C 1
ATOM 580 O O . PRO A 1 72 ? 8.636 2.821 -8.673 1.00 98.38 72 PRO A O 1
ATOM 583 N N . GLN A 1 73 ? 10.169 3.780 -9.993 1.00 98.56 73 GLN A N 1
ATOM 584 C CA . GLN A 1 73 ? 9.927 5.153 -9.539 1.00 98.56 73 GLN A CA 1
ATOM 585 C C . GLN A 1 73 ? 8.542 5.666 -9.957 1.00 98.56 73 GLN A C 1
ATOM 587 O O . GLN A 1 73 ? 7.890 6.393 -9.209 1.00 98.56 73 GLN A O 1
ATOM 592 N N . GLU A 1 74 ? 8.059 5.293 -11.148 1.00 98.75 74 GLU A N 1
ATOM 593 C CA . GLU A 1 74 ? 6.697 5.629 -11.581 1.00 98.75 74 GLU A CA 1
ATOM 594 C C . GLU A 1 74 ? 5.648 4.983 -10.669 1.00 98.75 74 GLU A C 1
ATOM 596 O O . GLU A 1 74 ? 4.680 5.642 -10.289 1.00 98.75 74 GLU A O 1
ATOM 601 N N . GLN A 1 75 ? 5.868 3.727 -10.271 1.00 98.69 75 GLN A N 1
ATOM 602 C CA . GLN A 1 75 ? 5.010 3.018 -9.321 1.00 98.69 75 GLN A CA 1
ATOM 603 C C . GLN A 1 75 ? 5.048 3.657 -7.925 1.00 98.69 75 GLN A C 1
ATOM 605 O O . GLN A 1 75 ? 3.993 3.891 -7.337 1.00 98.69 75 GLN A O 1
ATOM 610 N N . ALA A 1 76 ? 6.233 4.019 -7.418 1.00 98.75 76 ALA A N 1
ATOM 611 C CA . ALA A 1 76 ? 6.386 4.685 -6.120 1.00 98.75 76 ALA A CA 1
ATOM 612 C C . ALA A 1 76 ? 5.650 6.035 -6.072 1.00 98.75 76 ALA A C 1
ATOM 614 O O . ALA A 1 76 ? 4.861 6.295 -5.159 1.00 98.75 76 ALA A O 1
ATOM 615 N N . ARG A 1 77 ? 5.817 6.868 -7.107 1.00 98.81 77 ARG A N 1
ATOM 616 C CA . ARG A 1 77 ? 5.089 8.141 -7.237 1.00 98.81 77 ARG A CA 1
ATOM 617 C C . ARG A 1 77 ? 3.586 7.927 -7.320 1.00 98.81 77 ARG A C 1
ATOM 619 O O . ARG A 1 77 ? 2.836 8.614 -6.632 1.00 98.81 77 ARG A O 1
ATOM 626 N N . TYR A 1 78 ? 3.144 6.955 -8.119 1.00 98.81 78 TYR A N 1
ATOM 627 C CA . TYR A 1 78 ? 1.728 6.624 -8.239 1.00 98.81 78 TYR A CA 1
ATOM 628 C C . TYR A 1 78 ? 1.134 6.165 -6.902 1.00 98.81 78 TYR A C 1
ATOM 630 O O . TYR A 1 78 ? 0.023 6.566 -6.551 1.00 98.81 78 TYR A O 1
ATOM 638 N N . PHE A 1 79 ? 1.873 5.377 -6.121 1.00 98.81 79 PHE A N 1
ATOM 639 C CA . PHE A 1 79 ? 1.468 4.962 -4.784 1.00 98.81 79 PHE A CA 1
ATOM 640 C C . PHE A 1 79 ? 1.287 6.148 -3.834 1.00 98.81 79 PHE A C 1
ATOM 642 O O . PHE A 1 79 ? 0.206 6.304 -3.261 1.00 98.81 79 PHE A O 1
ATOM 649 N N . VAL A 1 80 ? 2.293 7.019 -3.716 1.00 98.50 80 VAL A N 1
ATOM 650 C CA . VAL A 1 80 ? 2.228 8.204 -2.844 1.00 98.50 80 VAL A CA 1
ATOM 651 C C . VAL A 1 80 ? 1.122 9.166 -3.286 1.00 98.50 80 VAL A C 1
ATOM 653 O O . VAL A 1 80 ? 0.393 9.701 -2.449 1.00 98.50 80 VAL A O 1
ATOM 656 N N . ASP A 1 81 ? 0.936 9.350 -4.594 1.00 98.69 81 ASP A N 1
ATOM 657 C CA . ASP A 1 81 ? -0.149 10.169 -5.135 1.00 98.69 81 ASP A CA 1
ATOM 658 C C . ASP A 1 81 ? -1.530 9.579 -4.842 1.00 98.69 81 ASP A C 1
ATOM 660 O O . ASP A 1 81 ? -2.468 10.323 -4.549 1.00 98.69 81 ASP A O 1
ATOM 664 N N . THR A 1 82 ? -1.656 8.252 -4.864 1.00 98.81 82 THR A N 1
ATOM 665 C CA . THR A 1 82 ? -2.917 7.546 -4.602 1.00 98.81 82 THR A CA 1
ATOM 666 C C . THR A 1 82 ? -3.405 7.730 -3.165 1.00 98.81 82 THR A C 1
ATOM 668 O O . THR A 1 82 ? -4.613 7.843 -2.937 1.00 98.81 82 THR A O 1
ATOM 671 N N . ILE A 1 83 ? -2.480 7.788 -2.202 1.00 98.69 83 ILE A N 1
ATOM 672 C CA . ILE A 1 83 ? -2.783 7.980 -0.774 1.00 98.69 83 ILE A CA 1
ATOM 673 C C . ILE A 1 83 ? -2.692 9.446 -0.334 1.00 98.69 83 ILE A C 1
ATOM 675 O O . ILE A 1 83 ? -2.767 9.748 0.856 1.00 98.69 83 ILE A O 1
ATOM 679 N N . ARG A 1 84 ? -2.516 10.383 -1.272 1.00 98.31 84 ARG A N 1
ATOM 680 C CA . ARG A 1 84 ? -2.341 11.803 -0.960 1.00 98.31 84 ARG A CA 1
ATOM 681 C C . ARG A 1 84 ? -3.527 12.336 -0.151 1.00 98.31 84 ARG A C 1
ATOM 683 O O . ARG A 1 84 ? -4.668 12.307 -0.601 1.00 98.31 84 ARG A O 1
ATOM 690 N N . GLY A 1 85 ? -3.229 12.893 1.022 1.00 98.06 85 GLY A N 1
ATOM 691 C CA . GLY A 1 85 ? -4.233 13.429 1.947 1.00 98.06 85 GLY A CA 1
ATOM 692 C C . GLY A 1 85 ? -4.811 12.402 2.925 1.00 98.06 85 GLY A C 1
ATOM 693 O O . GLY A 1 85 ? -5.666 12.773 3.724 1.00 98.06 85 GLY A O 1
ATOM 694 N N . LEU A 1 86 ? -4.347 11.149 2.887 1.00 98.44 86 LEU A N 1
ATOM 695 C CA . LEU A 1 86 ? -4.644 10.127 3.887 1.00 98.44 86 LEU A CA 1
ATOM 696 C C . LEU A 1 86 ? -3.450 9.972 4.837 1.00 98.44 86 LEU A C 1
ATOM 698 O O . LEU A 1 86 ? -2.303 9.886 4.396 1.00 98.44 86 LEU A O 1
ATOM 702 N N . ASP A 1 87 ? -3.716 9.904 6.140 1.00 97.62 87 ASP A N 1
ATOM 703 C CA . ASP A 1 87 ? -2.670 9.768 7.152 1.00 97.62 87 ASP A CA 1
ATOM 704 C C . ASP A 1 87 ? -2.371 8.291 7.433 1.00 97.62 87 ASP A C 1
ATOM 706 O O . ASP A 1 87 ? -3.227 7.550 7.923 1.00 97.62 87 ASP A O 1
ATOM 710 N N . SER A 1 88 ? -1.130 7.869 7.185 1.00 98.25 88 SER A N 1
ATOM 711 C CA . SER A 1 88 ? -0.655 6.527 7.542 1.00 98.25 88 SER A CA 1
ATOM 712 C C . SER A 1 88 ? -0.118 6.499 8.977 1.00 98.25 88 SER A C 1
ATOM 7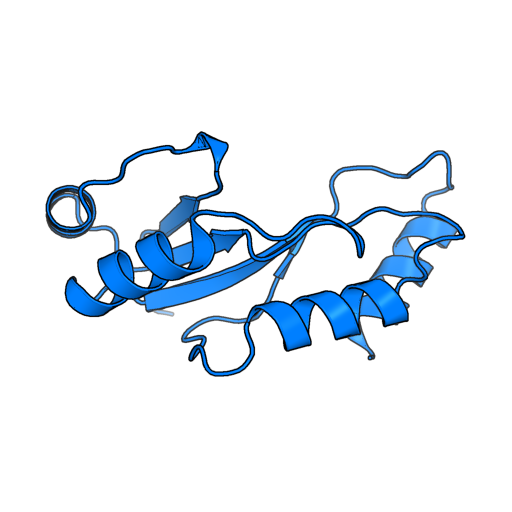14 O O . SER A 1 88 ? 0.820 7.219 9.317 1.00 98.25 88 SER A O 1
ATOM 716 N N . ASP A 1 89 ? -0.673 5.624 9.814 1.00 98.38 89 ASP A N 1
ATOM 717 C CA . ASP A 1 89 ? -0.182 5.315 11.164 1.00 98.38 89 ASP 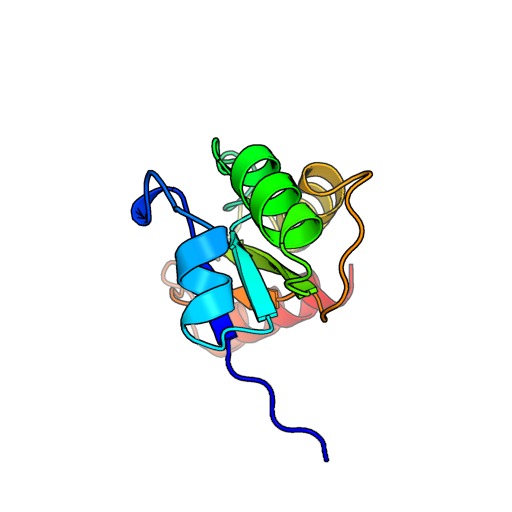A CA 1
ATOM 718 C C . ASP A 1 89 ? 0.959 4.277 11.152 1.00 98.38 89 ASP A C 1
ATOM 720 O O . ASP A 1 89 ? 1.673 4.116 12.148 1.00 98.38 89 ASP A O 1
ATOM 724 N N . LEU A 1 90 ? 1.100 3.531 10.049 1.00 97.12 90 LEU A N 1
ATOM 725 C CA . LEU A 1 90 ? 2.089 2.468 9.856 1.00 97.12 90 LEU A CA 1
ATOM 726 C C . LEU A 1 90 ? 3.098 2.846 8.761 1.00 97.12 90 LEU A C 1
ATOM 728 O O . LEU A 1 90 ? 2.927 3.826 8.034 1.00 97.12 90 LEU A O 1
ATOM 732 N N . LYS A 1 91 ? 4.159 2.043 8.623 1.00 96.62 91 LYS A N 1
ATOM 733 C CA . LYS A 1 91 ? 5.062 2.152 7.472 1.00 96.62 91 LYS A CA 1
ATOM 734 C C . LYS A 1 91 ? 4.318 1.781 6.192 1.00 96.62 91 LYS A C 1
ATOM 736 O O . LYS A 1 91 ? 3.517 0.850 6.202 1.00 96.62 91 LYS A O 1
ATOM 741 N N . LEU A 1 92 ? 4.636 2.484 5.111 1.00 98.31 92 LEU A N 1
ATOM 742 C CA . LEU A 1 92 ? 4.210 2.096 3.774 1.00 98.31 92 LEU A CA 1
ATOM 743 C C . LEU A 1 92 ? 4.897 0.787 3.370 1.00 98.31 92 LEU A C 1
ATOM 745 O O . LEU A 1 92 ? 6.038 0.535 3.770 1.00 98.31 92 LEU A O 1
ATOM 749 N N . VAL A 1 93 ? 4.191 -0.041 2.605 1.00 98.62 93 VAL A N 1
ATOM 750 C CA . VAL A 1 93 ? 4.639 -1.387 2.240 1.00 98.62 93 VAL A CA 1
ATOM 751 C C . VAL A 1 93 ? 4.733 -1.516 0.723 1.00 98.62 93 VAL A C 1
ATOM 753 O O . VAL A 1 93 ? 3.783 -1.219 0.001 1.00 98.62 93 VAL A O 1
ATOM 756 N N . LEU A 1 94 ? 5.888 -1.979 0.250 1.00 98.69 94 LEU A N 1
ATOM 757 C CA . LEU A 1 94 ? 6.035 -2.531 -1.091 1.00 98.69 94 LEU A CA 1
ATOM 758 C C . LEU A 1 94 ? 5.647 -4.007 -1.031 1.00 98.69 94 LEU A C 1
ATOM 760 O O . LEU A 1 94 ? 6.278 -4.771 -0.298 1.00 98.69 94 LEU A O 1
ATOM 764 N N . ASP A 1 95 ? 4.631 -4.388 -1.789 1.00 98.56 95 ASP A N 1
ATOM 765 C CA . ASP A 1 95 ? 4.178 -5.766 -1.898 1.00 98.56 95 ASP A CA 1
ATOM 766 C C . ASP A 1 95 ? 4.715 -6.390 -3.192 1.00 98.56 95 ASP A C 1
ATOM 768 O O . ASP A 1 95 ? 4.399 -5.953 -4.299 1.00 98.56 95 ASP A O 1
ATOM 772 N N . LEU A 1 96 ? 5.616 -7.360 -3.039 1.00 97.06 96 LEU A N 1
ATOM 773 C CA . LEU A 1 96 ? 6.420 -7.937 -4.112 1.00 97.06 96 LEU A CA 1
ATOM 774 C C . LEU A 1 96 ? 6.188 -9.448 -4.179 1.00 97.06 96 LEU A C 1
ATOM 776 O O . LEU A 1 96 ? 6.888 -10.228 -3.532 1.00 97.06 96 LEU A O 1
ATOM 780 N N . GLU A 1 97 ? 5.216 -9.854 -4.991 1.00 95.50 97 GLU A N 1
ATOM 781 C CA . GLU A 1 97 ? 4.773 -11.254 -5.082 1.00 95.50 97 GLU A CA 1
ATOM 782 C C . GLU A 1 97 ? 5.167 -11.953 -6.392 1.00 95.50 97 GLU A C 1
ATOM 784 O O . GLU A 1 97 ? 5.123 -13.179 -6.504 1.00 95.50 97 GLU A O 1
ATOM 789 N N . GLN A 1 98 ? 5.572 -11.179 -7.397 1.00 93.31 98 GLN A N 1
ATOM 790 C CA . GLN A 1 98 ? 5.868 -11.660 -8.744 1.00 93.31 98 GLN A CA 1
ATOM 791 C C . GLN A 1 98 ? 7.207 -11.120 -9.244 1.00 93.31 98 GLN A C 1
ATOM 793 O O . GLN A 1 98 ? 7.704 -10.112 -8.748 1.00 93.31 98 GLN A O 1
ATOM 798 N N . THR A 1 99 ? 7.797 -11.791 -10.237 1.00 94.25 99 THR A N 1
ATOM 799 C CA . THR A 1 99 ? 9.085 -11.384 -10.828 1.00 94.25 99 THR A CA 1
ATOM 800 C C . THR A 1 99 ? 8.954 -10.722 -12.196 1.00 94.25 99 THR A C 1
ATOM 802 O O . THR A 1 99 ? 9.929 -10.175 -12.697 1.00 94.25 99 THR A O 1
ATOM 805 N N . GLY A 1 100 ? 7.789 -10.801 -12.849 1.00 91.12 100 GLY A N 1
ATOM 806 C CA . GLY A 1 100 ? 7.622 -10.291 -14.218 1.00 91.12 100 GLY A CA 1
ATOM 807 C C . GLY A 1 100 ? 8.525 -10.983 -15.255 1.00 91.12 100 GLY A C 1
ATOM 808 O O . GLY A 1 100 ? 8.752 -10.443 -16.332 1.00 91.12 100 GLY A O 1
ATOM 809 N N . GLY A 1 101 ? 9.072 -12.165 -14.933 1.00 94.69 101 GLY A N 1
ATOM 810 C CA . GLY A 1 101 ? 10.045 -12.878 -15.771 1.00 94.69 101 GLY A CA 1
ATOM 811 C C . GLY A 1 101 ? 11.500 -12.421 -15.606 1.00 94.69 101 GLY A C 1
ATOM 812 O O . GLY A 1 101 ? 12.371 -12.973 -16.275 1.00 94.69 101 GLY A O 1
ATOM 813 N N . LEU A 1 102 ? 11.761 -11.458 -14.719 1.00 96.38 102 LEU A N 1
ATOM 814 C CA . LEU A 1 102 ? 13.100 -10.996 -14.356 1.00 96.38 102 LEU A CA 1
ATOM 815 C C . LEU A 1 102 ? 13.792 -11.972 -13.395 1.00 96.38 102 LEU A C 1
ATOM 817 O O . LEU A 1 102 ? 13.138 -12.775 -12.718 1.00 96.38 102 LEU A O 1
ATOM 821 N N . ASP A 1 103 ? 15.119 -11.881 -13.312 1.00 97.38 103 ASP A N 1
ATOM 822 C CA . ASP A 1 103 ? 15.884 -12.645 -12.328 1.00 97.38 103 ASP A CA 1
ATOM 823 C C . ASP A 1 103 ? 15.864 -12.000 -10.924 1.00 97.38 103 ASP A C 1
ATOM 825 O O . ASP A 1 103 ? 15.412 -10.870 -10.720 1.00 97.38 103 ASP A O 1
ATOM 829 N N . ASN A 1 104 ? 16.367 -12.725 -9.919 1.00 96.88 104 ASN A N 1
ATOM 830 C CA . ASN A 1 104 ? 16.366 -12.250 -8.531 1.00 96.88 104 ASN A CA 1
ATOM 831 C C . ASN A 1 104 ? 17.146 -10.939 -8.339 1.00 96.88 104 ASN A C 1
ATOM 833 O O . ASN A 1 104 ? 16.794 -10.141 -7.468 1.00 96.88 104 ASN A O 1
ATOM 837 N N . TYR A 1 105 ? 18.223 -10.731 -9.100 1.00 97.75 105 TYR A N 1
ATOM 838 C CA . TYR A 1 105 ? 19.043 -9.529 -8.993 1.00 97.75 105 TYR A CA 1
ATOM 839 C C . TYR A 1 105 ? 18.282 -8.320 -9.539 1.00 97.75 105 TYR A C 1
ATOM 841 O O . TYR A 1 105 ? 18.218 -7.281 -8.883 1.00 97.75 105 TYR A O 1
ATOM 849 N N . GLU A 1 106 ? 17.651 -8.476 -10.699 1.00 97.94 106 GLU A N 1
ATOM 850 C CA . GLU A 1 106 ? 16.841 -7.444 -11.336 1.00 97.94 106 GLU A CA 1
ATOM 851 C C . GLU A 1 106 ? 15.625 -7.066 -10.490 1.00 97.94 106 GLU A C 1
ATOM 853 O O . GLU A 1 106 ? 15.398 -5.877 -10.266 1.00 97.94 106 GLU A O 1
ATOM 858 N N . VAL A 1 107 ? 14.894 -8.049 -9.956 1.00 97.56 107 VAL A N 1
ATOM 859 C CA . VAL A 1 107 ? 13.753 -7.804 -9.058 1.00 97.56 107 VAL A CA 1
ATOM 860 C C . VAL A 1 107 ? 14.199 -7.072 -7.788 1.00 97.56 107 VAL A C 1
ATOM 862 O O . VAL A 1 107 ? 13.569 -6.096 -7.385 1.00 97.56 107 VAL A O 1
ATOM 865 N N . THR A 1 108 ? 15.319 -7.485 -7.183 1.00 97.88 108 THR A N 1
ATOM 866 C CA . THR A 1 108 ? 15.866 -6.818 -5.987 1.00 97.88 108 THR A CA 1
ATOM 867 C C . THR A 1 108 ? 16.259 -5.374 -6.287 1.00 97.88 108 THR A C 1
ATOM 869 O O . THR A 1 108 ? 15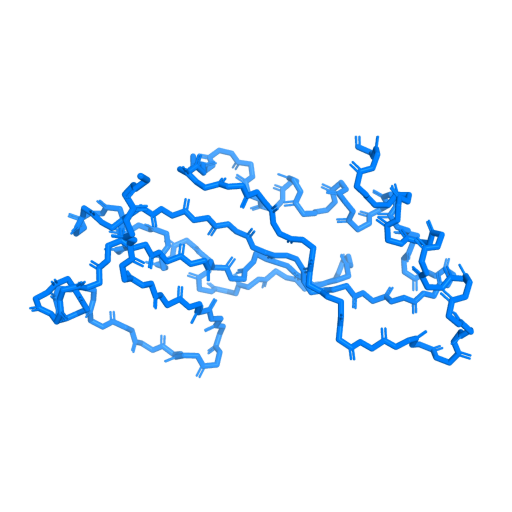.938 -4.476 -5.512 1.00 97.88 108 THR A O 1
ATOM 872 N N . ARG A 1 109 ? 16.926 -5.130 -7.422 1.00 98.31 109 ARG A N 1
ATOM 873 C CA . ARG A 1 109 ? 17.295 -3.777 -7.856 1.00 98.31 109 ARG A CA 1
ATOM 874 C C . ARG A 1 109 ? 16.057 -2.899 -8.033 1.00 98.31 109 ARG A C 1
ATOM 876 O O . ARG A 1 109 ? 16.048 -1.776 -7.544 1.00 98.31 109 ARG A O 1
ATOM 883 N N . GLN A 1 110 ? 15.014 -3.411 -8.686 1.00 98.31 110 GLN A N 1
ATOM 884 C CA . GLN A 1 110 ? 13.767 -2.670 -8.878 1.00 98.31 110 GLN A CA 1
ATOM 885 C C . GLN A 1 110 ? 13.055 -2.364 -7.556 1.00 98.31 110 GLN A C 1
ATOM 887 O O . GLN A 1 110 ? 12.579 -1.250 -7.367 1.00 98.31 110 GLN A O 1
ATOM 892 N N . ALA A 1 111 ? 13.027 -3.311 -6.617 1.00 98.19 111 ALA A N 1
ATOM 893 C CA . ALA A 1 111 ? 12.455 -3.077 -5.296 1.00 98.19 111 ALA A CA 1
ATOM 894 C C . ALA A 1 111 ? 13.209 -1.977 -4.528 1.00 98.19 111 ALA A C 1
ATOM 896 O O . ALA A 1 111 ? 12.583 -1.123 -3.908 1.00 98.19 111 ALA A O 1
ATOM 897 N N . ILE A 1 112 ? 14.545 -1.960 -4.600 1.00 98.44 112 ILE A N 1
ATOM 898 C CA . ILE A 1 112 ? 15.363 -0.894 -3.998 1.00 98.44 112 ILE A CA 1
ATOM 899 C C . ILE A 1 112 ? 15.055 0.455 -4.659 1.00 98.44 112 ILE A C 1
ATOM 901 O O . ILE A 1 112 ? 14.805 1.423 -3.953 1.00 98.44 112 ILE A O 1
ATOM 905 N N . GLU A 1 113 ? 14.987 0.505 -5.991 1.00 98.44 113 GLU A N 1
ATOM 906 C CA . GLU A 1 113 ? 14.655 1.728 -6.735 1.00 98.44 113 GLU A CA 1
ATOM 907 C C . GLU A 1 113 ? 13.271 2.291 -6.391 1.00 98.44 113 GLU A C 1
ATOM 909 O O . GLU A 1 113 ? 13.108 3.505 -6.350 1.00 98.44 113 GLU A O 1
ATOM 914 N N . PHE A 1 114 ? 12.285 1.431 -6.120 1.00 98.56 114 PHE A N 1
ATOM 915 C CA . PHE A 1 114 ? 10.979 1.857 -5.612 1.00 98.56 114 PHE A CA 1
ATOM 916 C C . PHE A 1 114 ? 11.083 2.450 -4.200 1.00 98.56 114 PHE A C 1
ATOM 918 O O . PHE A 1 114 ? 10.436 3.446 -3.903 1.00 98.56 114 PHE A O 1
ATOM 925 N N . LEU A 1 115 ? 11.862 1.823 -3.310 1.00 97.88 115 LEU A N 1
ATOM 926 C CA . LEU A 1 115 ? 11.977 2.228 -1.903 1.00 97.88 115 LEU A CA 1
ATOM 927 C C . LEU A 1 115 ? 12.812 3.505 -1.695 1.00 97.88 115 LEU A C 1
ATOM 929 O O . LEU A 1 115 ? 12.721 4.109 -0.626 1.00 97.88 115 LEU A O 1
ATOM 933 N N . GLU A 1 116 ? 13.652 3.872 -2.666 1.00 97.38 116 GLU A N 1
ATOM 934 C CA . GLU A 1 116 ? 14.525 5.055 -2.626 1.00 97.38 116 GLU A CA 1
ATOM 935 C C . GLU A 1 116 ? 13.908 6.323 -3.247 1.00 97.38 116 GLU A C 1
ATOM 937 O O . GLU A 1 116 ? 14.459 7.407 -3.039 1.00 97.38 116 GLU A O 1
ATOM 942 N N . GLU A 1 117 ? 12.804 6.203 -3.995 1.00 96.69 117 GLU A N 1
ATOM 943 C CA . GLU A 1 117 ? 12.066 7.327 -4.606 1.00 96.69 117 GLU A CA 1
ATOM 944 C C . GLU A 1 117 ? 11.205 8.094 -3.591 1.00 96.69 117 GLU A C 1
ATOM 946 O O . GLU A 1 117 ? 11.273 9.347 -3.611 1.00 96.69 117 GLU A O 1
#

Sequence (117 aa):
MASYRGIDVSNWSGYINWRDVREAGIEVAIIQASEGTFYRDPYLHEFYDGAKENGIKVGFYHFFNPGSSPTPQEQARYFVDTIRGLDSDLKLVLDLEQTGGLDNYEVTRQAIEFLEE

InterPro domains:
  IPR002053 Glycoside hydrolase, family 25 [PF01183] (7-116)
  IPR002053 Glycoside hydrolase, family 25 [PS51904] (3-117)
  IPR017853 Glycoside hydrolase superfamily [SSF51445] (3-115)
  IPR018077 Glycoside hydrolase, family 25 subgroup [SM00641] (4-112)